Protein AF-A0A7R8ZER7-F1 (afdb_monomer)

Mean predicted aligned error: 8.48 Å

Nearest PDB structures (foldseek):
  3ks2-assembly1_A  TM=6.750E-01  e=1.339E-02  Shigella flexneri
  3gz2-assembly1_B  TM=6.431E-01  e=1.339E-02  Shigella flexneri
  6gxz-assembly1_A  TM=6.228E-01  e=2.106E-02  Homo sapiens
  4i17-assembly1_A  TM=7.083E-01  e=2.362E-01  Bacteroides fragilis NCTC 9343
  3ieg-assembly2_B  TM=5.621E-01  e=2.136E-01  Mus musculus

Sequence (143 aa):
FVHYLESKTEMDDKIRDVYERACTIHHPKKPSLHLHWAVYEESHKNYDKASDILTNLEKVVPNMLQVAYRLINLERRRGNFERVCELYEHYITNSKNKVIANNLAIKYARFNWKLTCSLQTSFQCPPLSLSRLHSLSMFLLHV

Solvent-accessible surface area (backbone atoms only — not comparable to full-atom values): 8109 Å² total; per-residue (Å²): 110,68,76,66,48,73,76,42,87,88,42,59,72,60,52,50,51,51,45,49,47,43,36,71,70,75,34,62,81,45,62,71,59,49,53,51,47,27,51,52,32,41,75,73,69,36,54,67,62,22,48,52,51,50,55,53,43,37,75,69,50,66,92,44,66,70,58,57,54,49,53,40,52,49,32,54,72,73,63,41,57,67,61,30,51,54,50,50,52,52,51,39,74,69,41,88,47,64,72,60,18,51,55,47,48,55,51,46,53,53,48,53,49,53,52,48,53,65,25,52,79,62,82,56,64,61,71,70,58,58,55,49,52,55,50,47,57,55,51,66,75,74,112

Structure (mmCIF, N/CA/C/O backbone):
data_AF-A0A7R8ZER7-F1
#
_entry.id   AF-A0A7R8ZER7-F1
#
loop_
_atom_site.group_PDB
_atom_site.id
_atom_site.type_symbol
_atom_site.label_atom_id
_atom_site.label_alt_id
_atom_site.label_comp_id
_atom_site.label_asym_id
_atom_site.label_entity_id
_atom_site.label_seq_id
_atom_site.pdbx_PDB_ins_code
_atom_site.Cartn_x
_atom_site.Cartn_y
_atom_site.Cartn_z
_atom_site.occupancy
_atom_site.B_iso_or_equiv
_atom_site.auth_seq_id
_atom_site.auth_comp_id
_atom_site.auth_asym_id
_atom_site.auth_atom_id
_atom_site.pdbx_PDB_model_num
ATOM 1 N N . PHE A 1 1 ? 21.062 -7.382 -10.843 1.00 59.19 1 PHE A N 1
ATOM 2 C CA . PHE A 1 1 ? 20.644 -7.461 -12.257 1.00 59.19 1 PHE A CA 1
ATOM 3 C C . PHE A 1 1 ? 19.553 -6.443 -12.567 1.00 59.19 1 PHE A C 1
ATOM 5 O O . P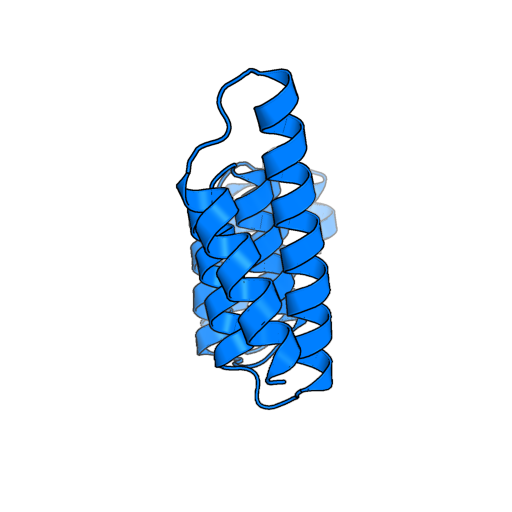HE A 1 1 ? 19.801 -5.577 -13.385 1.00 59.19 1 PHE A O 1
ATOM 12 N N . VAL A 1 2 ? 18.414 -6.450 -11.866 1.00 59.75 2 VAL A N 1
ATOM 13 C CA . VAL A 1 2 ? 17.327 -5.483 -12.120 1.00 59.75 2 VAL A CA 1
ATOM 14 C C . VAL A 1 2 ? 17.752 -4.020 -11.908 1.00 59.75 2 VAL A C 1
ATOM 16 O O . VAL A 1 2 ? 17.615 -3.230 -12.829 1.00 59.75 2 VAL A O 1
ATOM 19 N N . HIS A 1 3 ? 18.443 -3.694 -10.809 1.00 63.78 3 HIS A N 1
ATOM 20 C CA . HIS A 1 3 ? 19.015 -2.348 -10.598 1.00 63.78 3 HIS A CA 1
ATOM 21 C C . HIS A 1 3 ? 20.033 -1.891 -11.660 1.00 63.78 3 HIS A C 1
ATOM 23 O O . HIS A 1 3 ? 20.270 -0.701 -11.816 1.00 63.78 3 HIS A O 1
ATOM 29 N N . TYR A 1 4 ? 20.656 -2.825 -12.387 1.00 61.16 4 TYR A N 1
ATOM 30 C CA . TYR A 1 4 ? 21.560 -2.501 -13.498 1.00 61.16 4 TYR A CA 1
ATOM 31 C C . TYR A 1 4 ? 20.791 -2.212 -14.795 1.00 61.16 4 TYR A C 1
ATOM 33 O O . TYR A 1 4 ? 21.292 -1.511 -15.665 1.00 61.16 4 TYR A O 1
ATOM 41 N N . LEU A 1 5 ? 19.584 -2.759 -14.942 1.00 58.75 5 LEU A N 1
ATOM 42 C CA . LEU A 1 5 ? 18.712 -2.453 -16.071 1.00 58.75 5 LEU A CA 1
ATOM 43 C C . LEU A 1 5 ? 17.958 -1.141 -15.840 1.00 58.75 5 LEU A C 1
ATOM 45 O O . LEU A 1 5 ? 17.827 -0.365 -16.773 1.00 58.75 5 LEU A O 1
ATOM 49 N N . GLU A 1 6 ? 17.564 -0.845 -14.598 1.00 60.78 6 GLU A N 1
ATOM 50 C CA . GLU A 1 6 ? 16.933 0.432 -14.220 1.00 60.78 6 GLU A CA 1
ATOM 51 C C . GLU A 1 6 ? 17.815 1.662 -14.510 1.00 60.78 6 GLU A C 1
ATOM 53 O O . GLU A 1 6 ? 17.298 2.769 -14.622 1.00 60.78 6 GLU A O 1
ATOM 58 N N . SER A 1 7 ? 19.136 1.496 -14.661 1.00 61.62 7 SER A N 1
ATOM 59 C CA . SER A 1 7 ? 20.044 2.580 -15.065 1.00 61.62 7 SER A CA 1
ATOM 60 C C . SER A 1 7 ? 20.118 2.803 -16.582 1.00 61.62 7 SER A C 1
ATOM 62 O O . SER A 1 7 ? 20.759 3.757 -17.023 1.00 61.62 7 SER A O 1
ATOM 64 N N . LYS A 1 8 ? 19.471 1.948 -17.386 1.00 63.41 8 LYS A N 1
ATOM 65 C CA . LYS A 1 8 ? 19.368 2.067 -18.844 1.00 63.41 8 LYS A CA 1
ATOM 66 C C . LYS A 1 8 ? 17.911 2.317 -19.229 1.00 63.41 8 LYS A C 1
ATOM 68 O O . LYS A 1 8 ? 17.138 1.382 -19.411 1.00 63.41 8 LYS A O 1
ATOM 73 N N . THR A 1 9 ? 17.567 3.588 -19.408 1.00 61.09 9 THR A N 1
ATOM 74 C CA . THR A 1 9 ? 16.219 4.098 -19.726 1.00 61.09 9 THR A CA 1
ATOM 75 C C . THR A 1 9 ? 15.621 3.587 -21.046 1.00 61.09 9 THR A C 1
ATOM 77 O O . THR A 1 9 ? 14.450 3.812 -21.314 1.00 61.09 9 THR A O 1
ATOM 80 N N . GLU A 1 10 ? 16.395 2.898 -21.888 1.00 66.25 10 GLU A N 1
ATOM 81 C CA . GLU A 1 10 ? 15.953 2.400 -23.202 1.00 66.25 10 GLU A CA 1
ATOM 82 C C . GLU A 1 10 ? 15.429 0.947 -23.171 1.00 66.25 10 GLU A C 1
ATOM 84 O O . GLU A 1 10 ? 15.216 0.340 -24.221 1.00 66.25 10 GLU A O 1
ATOM 89 N N . MET A 1 11 ? 15.259 0.336 -21.989 1.00 79.81 11 MET A N 1
ATOM 90 C CA . MET A 1 11 ? 14.921 -1.094 -21.858 1.00 79.81 11 MET A CA 1
ATOM 91 C C . MET A 1 11 ? 13.662 -1.388 -21.030 1.00 79.81 11 MET A C 1
ATOM 93 O O . MET A 1 11 ? 13.492 -2.525 -20.581 1.00 79.81 11 MET A O 1
ATOM 97 N N . ASP A 1 12 ? 12.770 -0.415 -20.854 1.00 84.81 12 ASP A N 1
ATOM 98 C CA . ASP A 1 12 ? 11.616 -0.530 -19.952 1.00 84.81 12 ASP A CA 1
ATOM 99 C C . ASP A 1 12 ? 10.754 -1.773 -20.202 1.00 84.81 12 ASP A C 1
ATOM 101 O O . ASP A 1 12 ? 10.418 -2.496 -19.265 1.00 84.81 12 ASP A O 1
ATOM 105 N N . ASP A 1 13 ? 10.460 -2.097 -21.461 1.00 86.62 13 ASP A N 1
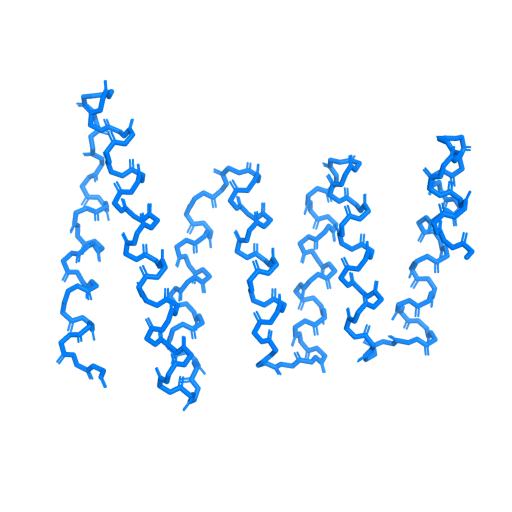ATOM 106 C CA . ASP A 1 13 ? 9.617 -3.252 -21.795 1.00 86.62 13 ASP A CA 1
ATOM 107 C C . ASP A 1 13 ? 10.250 -4.583 -21.373 1.00 86.62 13 ASP A C 1
ATOM 109 O O . ASP A 1 13 ? 9.568 -5.483 -20.884 1.00 86.62 13 ASP A O 1
ATOM 113 N N . LYS A 1 14 ? 11.579 -4.693 -21.476 1.00 88.00 14 LYS A N 1
ATOM 114 C CA . LYS A 1 14 ? 12.314 -5.879 -21.013 1.00 88.00 14 LYS A CA 1
ATOM 115 C C . LYS A 1 14 ? 12.339 -5.957 -19.490 1.00 88.00 14 LYS A C 1
ATOM 117 O O . LYS A 1 14 ? 12.303 -7.053 -18.937 1.00 88.00 14 LYS A O 1
ATOM 122 N N . ILE A 1 15 ? 12.413 -4.817 -18.803 1.00 89.31 15 ILE A N 1
ATOM 123 C CA . ILE A 1 15 ? 12.375 -4.773 -17.337 1.00 89.31 15 ILE A CA 1
ATOM 124 C C . ILE A 1 15 ? 10.993 -5.207 -16.839 1.00 89.31 15 ILE A C 1
ATOM 126 O O . ILE A 1 15 ? 10.917 -6.042 -15.933 1.00 89.31 15 ILE A O 1
ATOM 130 N N . ARG A 1 16 ? 9.916 -4.716 -17.468 1.00 92.75 16 ARG A N 1
ATOM 131 C CA . ARG A 1 16 ? 8.536 -5.127 -17.163 1.00 92.75 16 ARG A CA 1
ATOM 132 C C . ARG A 1 16 ? 8.331 -6.625 -17.370 1.00 92.75 16 ARG A C 1
ATOM 134 O O . ARG A 1 16 ? 7.850 -7.278 -16.449 1.00 92.75 16 ARG A O 1
ATOM 141 N N . ASP A 1 17 ? 8.778 -7.183 -18.498 1.00 92.69 17 ASP A N 1
ATOM 142 C CA . ASP A 1 17 ? 8.691 -8.630 -18.765 1.00 92.69 17 ASP A CA 1
ATOM 143 C C . ASP A 1 17 ? 9.444 -9.463 -17.710 1.00 92.69 17 ASP A C 1
ATOM 145 O O . ASP A 1 17 ? 8.926 -10.444 -17.168 1.00 92.69 17 ASP A O 1
ATOM 149 N N . VAL A 1 18 ? 10.657 -9.039 -17.334 1.00 93.38 18 VAL A N 1
ATOM 150 C CA . VAL A 1 18 ? 11.436 -9.715 -16.287 1.00 93.38 18 VAL A CA 1
ATOM 151 C C . VAL A 1 18 ? 10.704 -9.682 -14.948 1.00 93.38 18 VAL A C 1
ATOM 153 O O . VAL A 1 18 ? 10.625 -10.718 -14.283 1.00 93.38 18 VAL A O 1
ATOM 156 N N . TYR A 1 19 ? 10.170 -8.528 -14.543 1.00 94.75 19 TYR A N 1
ATOM 157 C CA . TYR A 1 19 ? 9.402 -8.416 -13.306 1.00 94.75 19 TYR A CA 1
ATOM 158 C C . TYR A 1 19 ? 8.137 -9.266 -13.335 1.00 94.75 19 TYR A C 1
ATOM 160 O O . TYR A 1 19 ? 7.877 -9.984 -12.367 1.00 94.75 19 TYR A O 1
ATOM 168 N N . GLU A 1 20 ? 7.387 -9.220 -14.433 1.00 94.50 20 GLU A N 1
ATOM 169 C CA . GLU A 1 20 ? 6.149 -9.965 -14.600 1.00 94.50 20 GLU A CA 1
ATOM 170 C C . GLU A 1 20 ? 6.403 -11.463 -14.470 1.00 94.50 20 GLU A C 1
ATOM 172 O O . GLU A 1 20 ? 5.808 -12.103 -13.606 1.00 94.50 20 GLU A O 1
ATOM 177 N N . ARG A 1 21 ? 7.356 -12.027 -15.217 1.00 94.50 21 ARG A N 1
ATOM 178 C CA . ARG A 1 21 ? 7.695 -13.457 -15.119 1.00 94.50 21 ARG A CA 1
ATOM 179 C C . ARG A 1 21 ? 8.246 -13.824 -13.743 1.00 94.50 21 ARG A C 1
ATOM 181 O O . ARG A 1 21 ? 7.899 -14.866 -13.181 1.00 94.50 21 ARG A O 1
ATOM 188 N N . ALA A 1 22 ? 9.104 -12.981 -13.168 1.00 93.62 22 ALA A N 1
ATOM 189 C CA . ALA A 1 22 ? 9.694 -13.256 -11.864 1.00 93.62 22 ALA A CA 1
ATOM 190 C C . ALA A 1 22 ? 8.639 -13.257 -10.746 1.00 93.62 22 ALA A C 1
ATOM 192 O O . ALA A 1 22 ? 8.700 -14.109 -9.861 1.00 93.62 22 ALA A O 1
ATOM 193 N N . CYS A 1 23 ? 7.658 -12.355 -10.804 1.00 94.00 23 CYS A N 1
ATOM 194 C CA . CYS A 1 23 ? 6.590 -12.256 -9.814 1.00 94.00 23 CYS A CA 1
ATOM 195 C C . CYS A 1 23 ? 5.464 -13.263 -10.064 1.00 94.00 23 CYS A C 1
ATOM 197 O O . CYS A 1 23 ? 4.992 -13.863 -9.114 1.00 94.00 23 CYS A O 1
ATOM 199 N N . THR A 1 24 ? 5.053 -13.511 -11.305 1.00 92.62 24 THR A N 1
ATOM 200 C CA . THR A 1 24 ? 3.872 -14.346 -11.597 1.00 92.62 24 THR A CA 1
ATOM 201 C C . THR A 1 24 ? 4.187 -15.834 -11.745 1.00 92.62 24 THR A C 1
ATOM 203 O O . THR A 1 24 ? 3.352 -16.663 -11.393 1.00 92.62 24 THR A O 1
ATOM 206 N N . ILE A 1 25 ? 5.391 -16.192 -12.209 1.00 92.94 25 ILE A N 1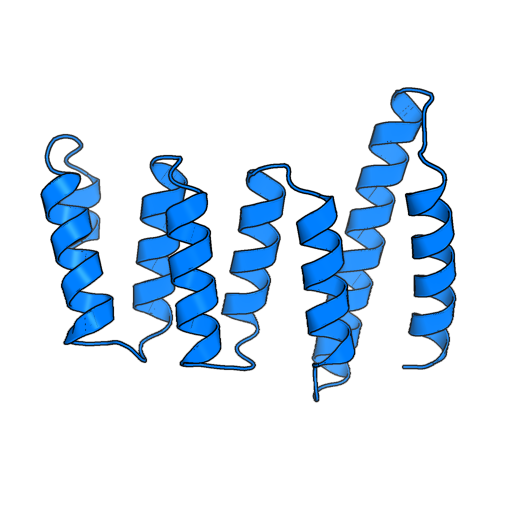
ATOM 207 C CA . ILE A 1 25 ? 5.771 -17.586 -12.489 1.00 92.94 25 ILE A CA 1
ATOM 208 C C . ILE A 1 25 ? 6.726 -18.109 -11.416 1.00 92.94 25 ILE A C 1
ATOM 210 O O . ILE A 1 25 ? 6.468 -19.130 -10.782 1.00 92.94 25 ILE A O 1
ATOM 214 N N . HIS A 1 26 ? 7.847 -17.419 -11.198 1.00 93.44 26 HIS A N 1
ATOM 215 C CA . HIS A 1 26 ? 8.944 -17.973 -10.397 1.00 93.44 26 HIS A CA 1
ATOM 216 C C . HIS A 1 26 ? 8.788 -17.733 -8.891 1.00 93.44 26 HIS A C 1
ATOM 218 O O . HIS A 1 26 ? 9.115 -18.605 -8.081 1.00 93.44 26 HIS A O 1
ATOM 224 N N . HIS A 1 27 ? 8.318 -16.549 -8.491 1.00 93.44 27 HIS A N 1
ATOM 225 C CA . HIS A 1 27 ? 8.302 -16.119 -7.092 1.00 93.44 27 HIS A CA 1
ATOM 226 C C . HIS A 1 27 ? 6.996 -15.419 -6.655 1.00 93.44 27 HIS A C 1
ATOM 228 O O . HIS A 1 27 ? 7.073 -14.364 -6.018 1.00 93.44 27 HIS A O 1
ATOM 234 N N . PRO A 1 28 ? 5.808 -16.027 -6.861 1.00 91.88 28 PRO A N 1
ATOM 235 C CA . PRO A 1 28 ? 4.501 -15.417 -6.556 1.00 91.88 28 PRO A CA 1
ATOM 236 C C . PRO A 1 28 ? 4.294 -15.037 -5.094 1.00 91.88 28 PRO A C 1
ATOM 238 O O . PRO A 1 28 ? 3.549 -14.118 -4.783 1.00 91.88 28 PRO A O 1
ATOM 241 N N . LYS A 1 29 ? 4.991 -15.705 -4.174 1.00 91.62 29 LYS A N 1
ATOM 242 C CA . LYS A 1 29 ? 4.861 -15.459 -2.733 1.00 91.62 29 LYS A CA 1
ATOM 243 C C . LYS A 1 29 ? 5.967 -14.582 -2.156 1.00 91.62 29 LYS A C 1
ATOM 245 O O . LYS A 1 29 ? 5.998 -14.407 -0.945 1.00 91.62 29 LYS A O 1
ATOM 250 N N . LYS A 1 30 ? 6.907 -14.076 -2.969 1.00 92.88 30 LYS A N 1
ATOM 251 C CA . LYS A 1 30 ? 8.058 -13.292 -2.490 1.00 92.88 30 LYS A CA 1
ATOM 252 C C . LYS A 1 30 ? 7.692 -11.803 -2.438 1.00 92.88 30 LYS A C 1
ATOM 254 O O . LYS A 1 30 ? 7.751 -11.141 -3.479 1.00 92.88 30 LYS A O 1
ATOM 259 N N . PRO A 1 31 ? 7.367 -11.233 -1.258 1.00 92.81 31 PRO A N 1
ATOM 260 C CA . PRO A 1 31 ? 6.794 -9.892 -1.190 1.00 92.81 31 PRO A CA 1
ATOM 261 C C . PRO A 1 31 ? 7.804 -8.821 -1.571 1.00 92.81 31 PRO A C 1
ATOM 263 O O . PRO A 1 31 ? 7.467 -7.882 -2.279 1.00 92.81 31 PRO A O 1
ATOM 266 N N . SER A 1 32 ? 9.069 -8.989 -1.172 1.00 92.69 32 SER A N 1
ATOM 267 C CA . SER A 1 32 ? 10.125 -8.031 -1.498 1.00 92.69 32 SER A CA 1
ATOM 268 C C . SER A 1 32 ? 10.240 -7.791 -3.001 1.00 92.69 32 SER A C 1
ATOM 270 O O . SER A 1 32 ? 10.385 -6.647 -3.410 1.00 92.69 32 SER A O 1
ATOM 272 N N . LEU A 1 33 ? 10.117 -8.829 -3.830 1.00 93.94 33 LEU A N 1
ATOM 273 C CA . LEU A 1 33 ? 10.215 -8.695 -5.282 1.00 93.94 33 LEU A CA 1
ATOM 274 C C . LEU A 1 33 ? 9.030 -7.915 -5.871 1.00 93.94 33 LEU A C 1
ATOM 276 O O . LEU A 1 33 ? 9.236 -6.986 -6.646 1.00 93.94 33 LEU A O 1
ATOM 280 N N . HIS A 1 34 ? 7.812 -8.235 -5.436 1.00 95.81 34 HIS A N 1
ATOM 281 C CA . HIS A 1 34 ? 6.595 -7.538 -5.855 1.00 95.81 34 HIS A CA 1
ATOM 282 C C . HIS A 1 34 ? 6.595 -6.069 -5.419 1.00 95.81 34 HIS A C 1
ATOM 284 O O . HIS A 1 34 ? 6.169 -5.198 -6.171 1.00 95.81 34 HIS A O 1
ATOM 290 N N . LEU A 1 35 ? 7.117 -5.775 -4.224 1.00 94.62 35 LEU A N 1
ATOM 291 C CA . LEU A 1 35 ? 7.272 -4.401 -3.750 1.00 94.62 35 LEU A CA 1
ATOM 292 C C . LEU A 1 35 ? 8.234 -3.606 -4.642 1.00 94.62 35 LEU A C 1
ATOM 294 O O . LEU A 1 35 ? 7.935 -2.457 -4.947 1.00 94.62 35 LEU A O 1
ATOM 298 N N . HIS A 1 36 ? 9.346 -4.203 -5.092 1.00 94.19 36 HIS A N 1
ATOM 299 C CA . HIS A 1 36 ? 10.248 -3.550 -6.052 1.00 94.19 36 HIS A CA 1
ATOM 300 C C . HIS A 1 36 ? 9.558 -3.310 -7.396 1.00 94.19 36 HIS A C 1
ATOM 302 O O . HIS A 1 36 ? 9.670 -2.217 -7.937 1.00 94.19 36 HIS A O 1
ATOM 308 N N . TRP A 1 37 ? 8.796 -4.284 -7.900 1.00 95.31 37 TRP A N 1
ATOM 309 C CA . TRP A 1 37 ? 8.047 -4.112 -9.145 1.00 95.31 37 TRP A CA 1
ATOM 310 C C . TRP A 1 37 ? 7.019 -2.976 -9.049 1.00 95.31 37 TRP A C 1
ATOM 312 O O . TRP A 1 37 ? 6.964 -2.114 -9.920 1.00 95.31 37 TRP A O 1
ATOM 322 N N . ALA A 1 38 ? 6.266 -2.901 -7.949 1.00 95.62 38 ALA A N 1
ATOM 323 C CA . ALA A 1 38 ? 5.319 -1.813 -7.725 1.00 95.62 38 ALA A CA 1
ATOM 324 C C . ALA A 1 38 ? 6.009 -0.437 -7.636 1.00 95.62 38 ALA A C 1
ATOM 326 O O . ALA A 1 38 ? 5.459 0.550 -8.114 1.00 95.62 38 ALA A O 1
ATOM 327 N N . VAL A 1 39 ? 7.213 -0.356 -7.046 1.00 92.62 39 VAL A N 1
ATOM 328 C CA . VAL A 1 39 ? 8.025 0.879 -7.037 1.00 92.62 39 VAL A CA 1
ATOM 329 C C . VAL A 1 39 ? 8.431 1.274 -8.455 1.00 92.62 39 VAL A C 1
ATOM 331 O O . VAL A 1 39 ? 8.369 2.454 -8.790 1.00 92.62 39 VAL A O 1
ATOM 334 N N . TYR A 1 40 ? 8.843 0.296 -9.261 1.00 92.88 40 TYR A N 1
ATOM 335 C CA . TYR A 1 40 ? 9.250 0.510 -10.643 1.00 92.88 40 TYR A CA 1
ATOM 336 C C . TYR A 1 40 ? 8.081 1.018 -11.499 1.00 92.88 40 TYR A C 1
ATOM 338 O O . TYR A 1 40 ? 8.210 2.038 -12.165 1.00 92.88 40 TYR A O 1
ATOM 346 N N . GLU A 1 41 ? 6.902 0.394 -11.437 1.00 94.38 41 GLU A N 1
ATOM 347 C CA . GLU A 1 41 ? 5.734 0.887 -12.189 1.00 94.38 41 GLU A CA 1
ATOM 348 C C . GLU A 1 41 ? 5.315 2.290 -11.738 1.00 94.38 41 GLU A C 1
ATOM 350 O O . GLU A 1 41 ? 5.023 3.166 -12.552 1.00 94.38 41 GLU A O 1
ATOM 355 N N . GLU A 1 42 ? 5.356 2.545 -10.432 1.00 92.06 42 GLU A N 1
ATOM 356 C CA . GLU A 1 42 ? 5.062 3.860 -9.879 1.00 92.06 42 GLU A CA 1
ATOM 357 C C . GLU A 1 42 ? 6.048 4.944 -10.347 1.00 92.06 42 GLU A C 1
ATOM 359 O O . GLU A 1 42 ? 5.619 6.063 -10.639 1.00 92.06 42 GLU A O 1
ATOM 364 N N . SER A 1 43 ? 7.348 4.644 -10.455 1.00 90.94 43 SER A N 1
ATOM 365 C CA . SER A 1 43 ? 8.337 5.609 -10.961 1.00 90.94 43 SER A CA 1
ATOM 366 C C . SER A 1 43 ? 8.123 5.944 -12.440 1.00 90.94 43 SER A C 1
ATOM 368 O O . SER A 1 43 ? 8.416 7.063 -12.859 1.00 90.94 43 SER A O 1
ATOM 370 N N . HIS A 1 44 ? 7.512 5.027 -13.196 1.00 90.69 44 HIS A N 1
ATOM 371 C CA . HIS A 1 44 ? 7.092 5.225 -14.586 1.00 90.69 44 HIS A CA 1
ATOM 372 C C . HIS A 1 44 ? 5.672 5.805 -14.703 1.00 90.69 44 HIS A C 1
ATOM 374 O O . HIS A 1 44 ? 5.118 5.855 -15.797 1.00 90.69 44 HIS A O 1
ATOM 380 N N . LYS A 1 45 ? 5.089 6.283 -13.591 1.00 91.19 45 LYS A N 1
ATOM 381 C CA . LYS A 1 45 ? 3.734 6.863 -13.502 1.00 91.19 45 LYS A CA 1
ATOM 382 C C . LYS A 1 45 ? 2.597 5.882 -13.830 1.00 91.19 45 LYS A C 1
ATOM 384 O O . LYS A 1 45 ? 1.455 6.307 -14.000 1.00 91.19 45 LYS A O 1
ATOM 389 N N . ASN A 1 46 ? 2.866 4.577 -13.825 1.00 93.81 46 ASN A N 1
ATOM 390 C CA . ASN A 1 46 ? 1.866 3.523 -13.999 1.00 93.81 46 ASN A CA 1
ATOM 391 C C . ASN A 1 46 ? 1.221 3.160 -12.651 1.00 93.81 46 ASN A C 1
ATOM 393 O O . ASN A 1 46 ? 1.398 2.063 -12.116 1.00 93.81 46 ASN A O 1
ATOM 397 N N . TYR A 1 47 ? 0.465 4.101 -12.079 1.00 94.00 47 TYR A N 1
ATOM 398 C CA . TYR A 1 47 ? -0.156 3.929 -10.760 1.00 94.00 47 TYR A CA 1
ATOM 399 C C . TYR A 1 47 ? -1.165 2.775 -10.711 1.00 94.00 47 TYR A C 1
ATOM 401 O O . TYR A 1 47 ? -1.224 2.075 -9.703 1.00 94.00 47 TYR A O 1
ATOM 409 N N . ASP A 1 48 ? -1.924 2.551 -11.788 1.00 94.88 48 ASP A N 1
ATOM 410 C CA . ASP A 1 4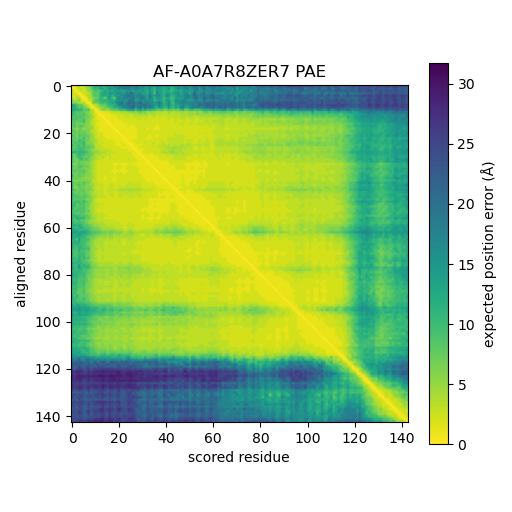8 ? -2.905 1.461 -11.867 1.00 94.88 48 ASP A CA 1
ATOM 411 C C . ASP A 1 48 ? -2.231 0.095 -11.757 1.00 94.88 48 ASP A C 1
ATOM 413 O O . ASP A 1 48 ? -2.562 -0.697 -10.877 1.00 94.88 48 ASP A O 1
ATOM 417 N N . LYS A 1 49 ? -1.187 -0.131 -12.564 1.00 95.19 49 LYS A N 1
ATOM 418 C CA . LYS A 1 49 ? -0.420 -1.379 -12.530 1.00 95.19 49 LYS A CA 1
ATOM 419 C C . LYS A 1 49 ? 0.238 -1.593 -11.166 1.00 95.19 49 LYS A C 1
ATOM 421 O O . LYS A 1 49 ? 0.203 -2.703 -10.639 1.00 95.19 49 LYS A O 1
ATOM 426 N N . ALA A 1 50 ? 0.803 -0.542 -10.567 1.00 96.06 50 ALA A N 1
ATOM 427 C CA . ALA A 1 50 ? 1.366 -0.617 -9.220 1.00 96.06 50 ALA A CA 1
ATOM 428 C C . ALA A 1 50 ? 0.308 -1.014 -8.171 1.00 96.06 50 ALA A C 1
ATOM 430 O O . ALA A 1 50 ? 0.606 -1.814 -7.282 1.00 96.06 50 ALA A O 1
ATOM 431 N N . SER A 1 51 ? -0.919 -0.495 -8.289 1.00 95.69 51 SER A N 1
ATOM 432 C CA . SER A 1 51 ? -2.034 -0.831 -7.395 1.00 95.69 51 SER A CA 1
ATOM 433 C C . SER A 1 51 ? -2.435 -2.300 -7.561 1.00 95.69 51 SER A C 1
ATOM 435 O O . SER A 1 51 ? -2.457 -3.040 -6.576 1.00 95.69 51 SER A O 1
ATOM 437 N N . ASP A 1 52 ? -2.586 -2.769 -8.804 1.00 96.12 52 ASP A N 1
ATOM 438 C CA . ASP A 1 52 ? -2.905 -4.167 -9.121 1.00 96.12 52 ASP A CA 1
ATOM 439 C C . ASP A 1 52 ? -1.867 -5.148 -8.564 1.00 96.12 52 ASP A C 1
ATOM 441 O O . ASP A 1 52 ? -2.222 -6.164 -7.960 1.00 96.12 52 ASP A O 1
ATOM 445 N N . ILE A 1 53 ? -0.573 -4.849 -8.733 1.00 96.25 53 ILE A N 1
ATOM 446 C CA . ILE A 1 53 ? 0.524 -5.682 -8.217 1.00 96.25 53 ILE A CA 1
ATOM 447 C C . ILE A 1 53 ? 0.414 -5.821 -6.699 1.00 96.25 53 ILE A C 1
ATOM 449 O O . ILE A 1 53 ? 0.532 -6.926 -6.164 1.00 96.25 53 ILE A O 1
ATOM 453 N N . LEU A 1 54 ? 0.180 -4.713 -5.994 1.00 95.88 54 LEU A N 1
ATOM 454 C CA . LEU A 1 54 ? 0.101 -4.710 -4.538 1.00 95.88 54 LEU A CA 1
ATOM 455 C C . LEU A 1 54 ? -1.172 -5.385 -4.019 1.00 95.88 54 LEU A C 1
ATOM 457 O O . LEU A 1 54 ? -1.092 -6.152 -3.061 1.00 95.88 54 LEU A O 1
ATOM 461 N N . THR A 1 55 ? -2.323 -5.161 -4.656 1.00 94.81 55 THR A N 1
ATOM 462 C CA . THR A 1 55 ? -3.580 -5.847 -4.317 1.00 94.81 55 THR A CA 1
ATOM 463 C C . THR A 1 55 ? -3.483 -7.353 -4.573 1.00 94.81 55 THR A C 1
ATOM 465 O O . THR A 1 55 ? -3.959 -8.156 -3.770 1.00 94.81 55 THR A O 1
ATOM 468 N N . ASN A 1 56 ? -2.834 -7.779 -5.658 1.00 94.94 56 ASN A N 1
ATOM 469 C CA . ASN A 1 56 ? -2.604 -9.201 -5.916 1.00 94.94 56 ASN A CA 1
ATOM 470 C C . ASN A 1 56 ? -1.628 -9.810 -4.907 1.00 94.94 56 ASN A C 1
ATOM 472 O O . ASN A 1 56 ? -1.882 -10.900 -4.395 1.00 94.94 56 ASN A O 1
ATOM 476 N N . LEU A 1 57 ? -0.556 -9.093 -4.561 1.00 94.94 57 LEU A N 1
ATOM 477 C CA . LEU A 1 57 ? 0.373 -9.530 -3.523 1.00 94.94 57 LEU A CA 1
ATOM 478 C C . LEU A 1 57 ? -0.332 -9.699 -2.173 1.00 94.94 57 LEU A C 1
ATOM 480 O O . LEU A 1 57 ? -0.085 -10.683 -1.482 1.00 94.94 57 LEU A O 1
ATOM 484 N N . GLU A 1 58 ? -1.213 -8.773 -1.803 1.00 93.94 58 GLU A N 1
ATOM 485 C CA . GLU A 1 58 ? -1.987 -8.846 -0.564 1.00 93.94 58 GLU A CA 1
ATOM 486 C C . GLU A 1 58 ? -2.878 -10.093 -0.501 1.00 93.94 58 GLU A C 1
ATOM 488 O O . GLU A 1 58 ? -2.929 -10.755 0.536 1.00 93.94 58 GLU A O 1
ATOM 493 N N . LYS A 1 59 ? -3.528 -10.467 -1.612 1.00 92.81 59 LYS A N 1
ATOM 494 C CA . LYS A 1 59 ? -4.328 -11.704 -1.690 1.00 92.81 59 LYS A CA 1
ATOM 495 C C . LYS A 1 59 ? -3.476 -12.953 -1.453 1.00 92.81 59 LYS A C 1
ATOM 497 O O . LYS A 1 59 ? -3.938 -13.908 -0.833 1.00 92.81 59 LYS A O 1
ATOM 502 N N . VAL A 1 60 ? -2.242 -12.955 -1.956 1.00 93.00 60 VAL A N 1
ATOM 503 C CA . VAL A 1 60 ? -1.315 -14.091 -1.843 1.00 93.00 60 VAL A CA 1
ATOM 504 C C . VAL A 1 60 ? -0.637 -14.140 -0.469 1.00 93.00 60 VAL A C 1
ATOM 506 O O . VAL A 1 60 ? -0.399 -15.227 0.063 1.00 93.00 60 VAL A O 1
ATOM 509 N N . VAL A 1 61 ? -0.321 -12.979 0.107 1.00 90.81 61 VAL A N 1
ATOM 510 C CA . VAL A 1 61 ? 0.386 -12.821 1.386 1.00 90.81 61 VAL A CA 1
ATOM 511 C C . VAL A 1 61 ? -0.393 -11.848 2.288 1.00 90.81 61 VAL A C 1
ATOM 513 O O . VAL A 1 61 ? -0.003 -10.685 2.441 1.00 90.81 61 VAL A O 1
ATOM 516 N N . PRO A 1 62 ? -1.503 -12.306 2.899 1.00 88.06 62 PRO A N 1
ATOM 517 C CA . PRO A 1 62 ? -2.376 -11.444 3.688 1.00 88.06 62 PRO A CA 1
ATOM 518 C C . PRO A 1 62 ? -1.723 -11.008 5.005 1.00 88.06 62 PRO A C 1
ATOM 520 O O . PRO A 1 62 ? -0.820 -11.661 5.529 1.00 88.06 62 PRO A O 1
ATOM 523 N N . ASN A 1 63 ? -2.236 -9.921 5.588 1.00 83.88 63 ASN A N 1
ATOM 524 C CA . ASN A 1 63 ? -1.812 -9.365 6.884 1.00 83.88 63 ASN A CA 1
ATOM 525 C C . ASN A 1 63 ? -0.355 -8.868 6.943 1.00 83.88 63 ASN A C 1
ATOM 527 O O . ASN A 1 63 ? 0.188 -8.646 8.029 1.00 83.88 63 ASN A O 1
ATOM 531 N N . MET A 1 64 ? 0.293 -8.655 5.796 1.00 89.31 64 MET A N 1
ATOM 532 C CA . MET A 1 64 ? 1.634 -8.082 5.758 1.00 89.31 64 MET A CA 1
ATOM 533 C C . MET A 1 64 ? 1.568 -6.552 5.816 1.00 89.31 64 MET A C 1
ATOM 535 O O . MET A 1 64 ? 1.296 -5.879 4.824 1.00 89.31 64 MET A O 1
ATOM 539 N N . LEU A 1 65 ? 1.898 -5.988 6.980 1.00 88.31 65 LEU A N 1
ATOM 540 C CA . LEU A 1 65 ? 1.816 -4.545 7.238 1.00 88.31 65 LEU A CA 1
ATOM 541 C C . LEU A 1 65 ? 2.611 -3.688 6.232 1.00 88.31 65 LEU A C 1
ATOM 543 O O . LEU A 1 65 ? 2.208 -2.573 5.908 1.00 88.31 65 LEU A O 1
ATOM 547 N N . GLN A 1 66 ? 3.729 -4.201 5.710 1.00 91.19 66 GLN A N 1
ATOM 548 C CA . GLN A 1 66 ? 4.497 -3.493 4.681 1.00 91.19 66 GLN A CA 1
ATOM 549 C C . GLN A 1 66 ? 3.708 -3.296 3.378 1.00 91.19 66 GLN A C 1
ATOM 551 O O . GLN A 1 66 ? 3.818 -2.234 2.766 1.00 91.19 66 GLN A O 1
ATOM 556 N N . VAL A 1 67 ? 2.895 -4.279 2.976 1.00 93.06 67 VAL A N 1
ATOM 557 C CA . VAL A 1 67 ? 2.064 -4.207 1.762 1.00 93.06 67 VAL A CA 1
ATOM 558 C C . VAL A 1 67 ? 0.948 -3.184 1.958 1.00 93.06 67 VAL A C 1
ATOM 560 O O . VAL A 1 67 ? 0.800 -2.285 1.131 1.00 93.06 67 VAL A O 1
ATOM 563 N N . ALA A 1 68 ? 0.274 -3.229 3.112 1.00 92.62 68 ALA A N 1
ATOM 564 C CA . ALA A 1 68 ? -0.746 -2.253 3.495 1.00 92.62 68 ALA A CA 1
ATOM 565 C C . ALA A 1 68 ? -0.214 -0.810 3.443 1.00 92.62 68 ALA A C 1
ATOM 567 O O . ALA A 1 68 ? -0.801 0.069 2.810 1.00 92.62 68 ALA A O 1
ATOM 568 N N . TYR A 1 69 ? 0.960 -0.558 4.037 1.00 93.12 69 TYR A N 1
ATOM 569 C CA . TYR A 1 69 ? 1.585 0.763 3.961 1.00 93.12 69 TYR A CA 1
ATOM 570 C C . TYR A 1 69 ? 1.958 1.168 2.539 1.00 93.12 69 TYR A C 1
ATOM 572 O O . TYR A 1 69 ? 1.908 2.360 2.220 1.00 93.12 69 TYR A O 1
ATOM 580 N N . ARG A 1 70 ? 2.369 0.226 1.686 1.00 94.25 70 ARG A N 1
ATOM 581 C CA . ARG A 1 70 ? 2.715 0.548 0.302 1.00 94.25 70 ARG A CA 1
ATOM 582 C C . ARG A 1 70 ? 1.478 0.975 -0.488 1.00 94.25 70 ARG A C 1
ATOM 584 O O . ARG A 1 70 ? 1.561 2.012 -1.138 1.00 94.25 70 ARG A O 1
ATOM 591 N N . LEU A 1 71 ? 0.357 0.261 -0.353 1.00 94.56 71 LEU A N 1
ATOM 592 C CA . LEU A 1 71 ? -0.931 0.600 -0.981 1.00 94.56 71 LEU A CA 1
ATOM 593 C C . LEU A 1 71 ? -1.424 1.986 -0.564 1.00 94.56 71 LEU A C 1
ATOM 595 O O . LEU A 1 71 ? -1.654 2.847 -1.408 1.00 94.56 71 LEU A O 1
ATOM 599 N N . ILE A 1 72 ? -1.485 2.242 0.744 1.00 94.94 72 ILE A N 1
ATOM 600 C CA . ILE A 1 72 ? -1.901 3.544 1.287 1.00 94.94 72 ILE A CA 1
ATOM 601 C C . ILE A 1 72 ? -1.032 4.677 0.722 1.00 94.94 72 ILE A C 1
ATOM 603 O O . ILE A 1 72 ? -1.531 5.726 0.317 1.00 94.94 72 ILE A O 1
ATOM 607 N N . ASN A 1 73 ? 0.290 4.491 0.701 1.00 94.12 73 ASN A N 1
ATOM 608 C CA . ASN A 1 73 ? 1.199 5.532 0.229 1.00 94.12 73 ASN A CA 1
ATOM 609 C C . ASN A 1 73 ? 1.153 5.729 -1.293 1.00 94.12 73 ASN A C 1
ATOM 611 O O . ASN A 1 73 ? 1.404 6.851 -1.734 1.00 94.12 73 ASN A O 1
ATOM 615 N N . LEU A 1 74 ? 0.858 4.677 -2.062 1.00 94.94 74 LEU A N 1
ATOM 616 C CA . LEU A 1 74 ? 0.645 4.751 -3.507 1.00 94.94 74 LEU A CA 1
ATOM 617 C C . LEU A 1 74 ? -0.565 5.641 -3.811 1.00 94.94 74 LEU A C 1
ATOM 619 O O . LEU A 1 74 ? -0.417 6.653 -4.491 1.00 94.94 74 LEU A O 1
ATOM 623 N N . GLU A 1 75 ? -1.725 5.340 -3.223 1.00 94.19 75 GLU A N 1
ATOM 624 C CA . GLU A 1 75 ? -2.958 6.114 -3.442 1.00 94.19 75 GLU A CA 1
ATOM 625 C C . GLU A 1 75 ? -2.819 7.563 -2.957 1.00 94.19 75 GLU A C 1
ATOM 627 O O . GLU A 1 75 ? -3.275 8.506 -3.606 1.00 94.19 75 GLU A O 1
ATOM 632 N N . ARG A 1 76 ? -2.067 7.776 -1.870 1.00 92.31 76 ARG A N 1
ATOM 633 C CA . ARG A 1 76 ? -1.735 9.123 -1.398 1.00 92.31 76 ARG A CA 1
ATOM 634 C C . ARG A 1 76 ? -0.895 9.914 -2.405 1.00 92.31 76 ARG A C 1
ATOM 636 O O . ARG A 1 76 ? -1.089 11.120 -2.512 1.00 92.31 76 ARG A O 1
ATOM 643 N N . ARG A 1 77 ? 0.050 9.276 -3.109 1.00 91.19 77 ARG A N 1
ATOM 644 C CA . ARG A 1 77 ? 0.862 9.929 -4.158 1.00 91.19 77 ARG A CA 1
ATOM 645 C C . ARG A 1 77 ? 0.090 10.106 -5.461 1.00 91.19 77 ARG A C 1
ATOM 647 O O . ARG A 1 77 ? 0.323 11.090 -6.152 1.00 91.19 77 ARG A O 1
ATOM 654 N N . ARG A 1 78 ? -0.857 9.209 -5.744 1.00 90.62 78 ARG A N 1
ATOM 655 C CA . ARG A 1 78 ? -1.831 9.342 -6.833 1.00 90.62 78 ARG A CA 1
ATOM 656 C C . ARG A 1 78 ? -2.805 10.509 -6.610 1.00 90.62 78 ARG A C 1
ATOM 658 O O . ARG A 1 78 ? -3.348 11.039 -7.570 1.00 90.62 78 ARG A O 1
ATOM 665 N N . GLY A 1 79 ? -3.014 10.914 -5.354 1.00 89.00 79 GLY A N 1
ATOM 666 C CA . GLY A 1 79 ? -3.952 11.974 -4.968 1.00 89.00 79 GLY A CA 1
ATOM 667 C C . GLY A 1 79 ? -5.372 11.471 -4.690 1.00 89.00 79 GLY A C 1
ATOM 668 O O . GLY A 1 79 ? -6.276 12.276 -4.487 1.00 89.00 79 GLY A O 1
ATOM 669 N N . ASN A 1 80 ? -5.580 10.152 -4.644 1.00 90.00 80 ASN A N 1
ATOM 670 C CA . ASN A 1 80 ? -6.880 9.556 -4.358 1.00 90.00 80 ASN A CA 1
ATOM 671 C C . ASN A 1 80 ? -7.099 9.437 -2.841 1.00 90.00 80 ASN A C 1
ATOM 673 O O . ASN A 1 80 ? -6.922 8.380 -2.234 1.00 90.00 80 ASN A O 1
ATOM 677 N N . PHE A 1 81 ? -7.432 10.557 -2.200 1.00 89.25 81 PHE A N 1
ATOM 678 C CA . PHE A 1 81 ? -7.561 10.617 -0.742 1.00 89.25 81 PHE A CA 1
ATOM 679 C C . PHE A 1 81 ? -8.754 9.830 -0.195 1.00 89.25 81 PHE A C 1
ATOM 681 O O . PHE A 1 81 ? -8.676 9.327 0.925 1.00 89.25 81 PHE A O 1
ATOM 688 N N . GLU A 1 82 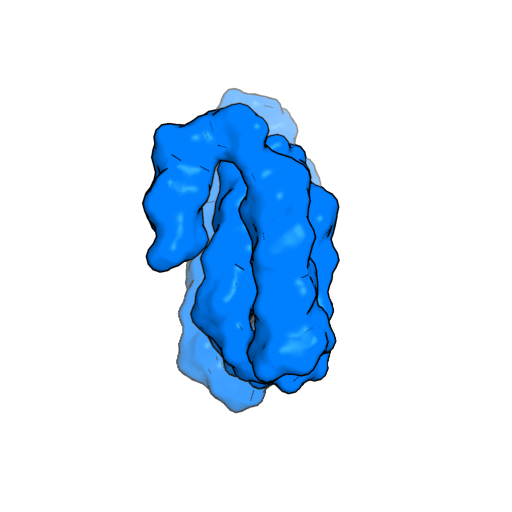? -9.825 9.685 -0.974 1.00 89.31 82 GLU A N 1
ATOM 689 C CA . GLU A 1 82 ? -10.972 8.858 -0.594 1.00 89.31 82 GLU A CA 1
ATOM 690 C C . GLU A 1 82 ? -10.555 7.393 -0.460 1.00 89.31 82 GLU A C 1
ATOM 692 O O . GLU A 1 82 ? -10.750 6.786 0.595 1.00 89.31 82 GLU A O 1
ATOM 697 N N . ARG A 1 83 ? -9.831 6.873 -1.458 1.00 90.69 83 ARG A N 1
ATOM 698 C CA . ARG A 1 83 ? -9.289 5.514 -1.409 1.00 90.69 83 ARG A CA 1
ATOM 699 C C . ARG A 1 83 ? -8.317 5.303 -0.248 1.00 90.69 83 ARG A C 1
ATOM 701 O O . ARG A 1 83 ? -8.291 4.232 0.354 1.00 90.69 83 ARG A O 1
ATOM 708 N N . VAL A 1 84 ? -7.527 6.320 0.103 1.00 93.00 84 VAL A N 1
ATOM 709 C CA . VAL A 1 84 ? -6.643 6.268 1.278 1.00 93.00 84 VAL A CA 1
ATOM 710 C C . VAL A 1 84 ? -7.444 6.079 2.569 1.00 93.00 84 VAL A C 1
ATOM 712 O O . VAL A 1 84 ? -7.050 5.262 3.402 1.00 93.00 84 VAL A O 1
ATOM 715 N N . CYS A 1 85 ? -8.557 6.799 2.738 1.00 91.19 85 CYS A N 1
ATOM 716 C CA . CYS A 1 85 ? -9.443 6.637 3.893 1.00 91.19 85 CYS A CA 1
ATOM 717 C C . CYS A 1 85 ? -10.016 5.219 3.966 1.00 91.19 85 CYS A C 1
ATOM 719 O O . CYS A 1 85 ? -9.890 4.579 5.007 1.00 91.19 85 CYS A O 1
ATOM 721 N N . GLU A 1 86 ? -10.553 4.707 2.857 1.00 92.81 86 GLU A N 1
ATOM 722 C CA . GLU A 1 86 ? -11.088 3.340 2.786 1.00 92.81 86 GLU A CA 1
ATOM 723 C C . GLU A 1 86 ? -10.042 2.288 3.167 1.00 92.81 86 GLU A C 1
ATOM 725 O O . GLU A 1 86 ? -10.333 1.361 3.921 1.00 92.81 86 GLU A O 1
ATOM 730 N N . LEU A 1 87 ? -8.807 2.432 2.674 1.00 93.56 87 LEU A N 1
ATOM 731 C CA . LEU A 1 87 ? -7.715 1.518 3.003 1.00 93.56 87 LEU A CA 1
ATOM 732 C C . LEU A 1 87 ? -7.371 1.578 4.495 1.00 93.56 87 LEU A C 1
ATOM 734 O O . LEU A 1 87 ? -7.218 0.533 5.126 1.00 93.56 87 LEU A O 1
ATOM 738 N N . TYR A 1 88 ? -7.268 2.774 5.084 1.00 93.62 88 TYR A N 1
ATOM 739 C CA . TYR A 1 88 ? -7.027 2.905 6.522 1.00 93.62 88 TYR A CA 1
ATOM 740 C C . TYR A 1 88 ? -8.133 2.246 7.348 1.00 93.62 88 TYR A C 1
ATOM 742 O O . TYR A 1 88 ? -7.819 1.456 8.237 1.00 93.62 88 TYR A O 1
ATOM 750 N N . GLU A 1 89 ? -9.398 2.534 7.039 1.00 92.38 89 GLU A N 1
ATOM 751 C CA . GLU A 1 89 ? -10.559 1.936 7.706 1.00 92.38 89 GLU A CA 1
ATOM 752 C C . GLU A 1 89 ? -10.520 0.402 7.583 1.00 92.38 89 GLU A C 1
ATOM 754 O O . GLU A 1 89 ? -10.564 -0.300 8.594 1.00 92.38 89 GLU A O 1
ATOM 759 N N . HIS A 1 90 ? -10.295 -0.125 6.375 1.00 92.38 90 HIS A N 1
ATOM 760 C CA . HIS A 1 90 ? -10.178 -1.560 6.116 1.00 92.38 90 HIS A CA 1
ATOM 761 C C . HIS A 1 90 ? -9.095 -2.229 6.975 1.00 92.38 90 HIS A C 1
ATOM 763 O O . HIS A 1 90 ? -9.346 -3.255 7.610 1.00 92.38 90 HIS A O 1
ATOM 769 N N . TYR A 1 91 ? -7.886 -1.662 7.025 1.00 91.94 91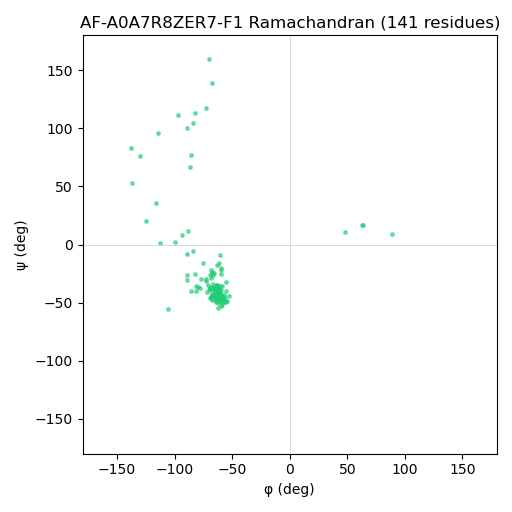 TYR A N 1
ATOM 770 C CA . TYR A 1 91 ? -6.785 -2.258 7.782 1.00 91.94 91 TYR A CA 1
ATOM 771 C C . TYR A 1 91 ? -6.943 -2.127 9.295 1.00 91.94 91 TYR A C 1
ATOM 773 O O . TYR A 1 91 ? -6.486 -3.006 10.024 1.00 91.94 91 TYR A O 1
ATOM 781 N N . ILE A 1 92 ? -7.576 -1.058 9.782 1.00 91.88 92 ILE A N 1
ATOM 782 C CA . ILE A 1 92 ? -7.862 -0.894 11.210 1.00 91.88 92 ILE A CA 1
ATOM 783 C C . ILE A 1 92 ? -8.891 -1.941 11.649 1.00 91.88 92 ILE A C 1
ATOM 785 O O . ILE A 1 92 ? -8.648 -2.642 12.630 1.00 91.88 92 ILE A O 1
ATOM 789 N N . THR A 1 93 ? -9.985 -2.106 10.899 1.00 91.12 93 THR A N 1
ATOM 790 C CA . THR A 1 93 ? -11.064 -3.045 11.242 1.00 91.12 93 THR A CA 1
ATOM 791 C C . THR A 1 93 ? -10.638 -4.508 11.115 1.00 91.12 93 THR A C 1
ATOM 793 O O . THR A 1 93 ? -11.015 -5.330 11.947 1.00 91.12 93 THR A O 1
ATOM 796 N N . ASN A 1 94 ? -9.825 -4.848 10.110 1.00 89.25 94 ASN A N 1
ATOM 797 C CA . ASN A 1 94 ? -9.427 -6.238 9.852 1.00 89.25 94 ASN A CA 1
ATOM 798 C C . ASN A 1 94 ? -8.151 -6.677 10.593 1.00 89.25 94 ASN A C 1
ATOM 800 O O . ASN A 1 94 ? -7.797 -7.860 10.573 1.00 89.25 94 ASN A O 1
ATOM 804 N N . SER A 1 95 ? -7.437 -5.760 11.256 1.00 86.62 95 SER A N 1
ATOM 805 C CA . SER A 1 95 ? -6.212 -6.107 11.980 1.00 86.62 95 SER A CA 1
ATOM 806 C C . SER A 1 95 ? -6.515 -6.879 13.265 1.00 86.62 95 SER A C 1
ATOM 808 O O . SER A 1 95 ? -7.055 -6.346 14.229 1.00 86.62 95 SER A O 1
ATOM 810 N N . LYS A 1 96 ? -6.040 -8.128 13.337 1.00 86.62 96 LYS A N 1
ATOM 811 C CA . LYS A 1 96 ? -6.089 -8.946 14.565 1.00 86.62 96 LYS A CA 1
ATOM 812 C C . LYS A 1 96 ? -5.164 -8.429 15.671 1.00 86.62 96 LYS A C 1
ATOM 814 O O . LYS A 1 96 ? -5.345 -8.759 16.839 1.00 86.62 96 LYS A O 1
ATOM 819 N N . ASN A 1 97 ? -4.142 -7.654 15.309 1.00 89.12 97 ASN A N 1
ATOM 820 C CA . ASN A 1 97 ? -3.178 -7.110 16.255 1.00 89.12 97 ASN A CA 1
ATOM 821 C C . ASN A 1 97 ? -3.563 -5.672 16.622 1.00 89.12 97 ASN A C 1
ATOM 823 O O . ASN A 1 97 ? -3.432 -4.758 15.801 1.00 89.12 97 ASN A O 1
ATOM 827 N N . LYS A 1 98 ? -3.984 -5.473 17.875 1.00 88.44 98 LYS A N 1
ATOM 828 C CA . LYS A 1 98 ? -4.381 -4.160 18.402 1.00 88.44 98 LYS A CA 1
ATOM 829 C C . LYS A 1 98 ? -3.268 -3.115 18.315 1.00 88.44 98 LYS A C 1
ATOM 831 O O . LYS A 1 98 ? -3.536 -1.964 18.001 1.00 88.44 98 LYS A O 1
ATOM 836 N N . VAL A 1 99 ? -2.007 -3.506 18.513 1.00 89.62 99 VAL A N 1
ATOM 837 C CA . VAL A 1 99 ? -0.862 -2.584 18.402 1.00 89.62 99 VAL A CA 1
ATOM 838 C C . VAL A 1 99 ? -0.733 -2.064 16.971 1.00 89.62 99 VAL A C 1
ATOM 840 O O . VAL A 1 99 ? -0.484 -0.878 16.756 1.00 89.62 99 VAL A O 1
ATOM 843 N N . ILE A 1 100 ? -0.928 -2.929 15.974 1.00 88.25 100 ILE A N 1
ATOM 844 C CA . ILE A 1 100 ? -0.894 -2.531 14.562 1.00 88.25 100 ILE A CA 1
ATOM 845 C C . ILE A 1 100 ? -2.089 -1.629 14.234 1.00 88.25 100 ILE A C 1
ATOM 847 O O . ILE A 1 100 ? -1.891 -0.574 13.632 1.00 88.25 100 ILE A O 1
ATOM 851 N N . ALA A 1 101 ? -3.292 -1.999 14.682 1.00 89.38 101 ALA A N 1
ATOM 852 C CA . ALA A 1 101 ? -4.507 -1.211 14.480 1.00 89.38 101 ALA A CA 1
ATOM 853 C C . ALA A 1 101 ? -4.370 0.202 15.075 1.00 89.38 101 ALA A C 1
ATOM 855 O O . ALA A 1 101 ? -4.600 1.187 14.377 1.00 89.38 101 ALA A O 1
ATOM 856 N N . ASN A 1 102 ? -3.872 0.316 16.310 1.00 90.44 102 ASN A N 1
ATOM 857 C CA . ASN A 1 102 ? -3.644 1.598 16.983 1.00 90.44 102 ASN A CA 1
ATOM 858 C C . ASN A 1 102 ? -2.623 2.462 16.240 1.00 90.44 102 ASN A C 1
ATOM 860 O O . ASN A 1 102 ? -2.845 3.653 16.022 1.00 90.44 102 ASN A O 1
ATOM 864 N N . ASN A 1 103 ? -1.517 1.868 15.785 1.00 90.38 103 ASN A N 1
ATOM 865 C CA . ASN A 1 103 ? -0.521 2.590 14.993 1.00 90.38 103 ASN A CA 1
ATOM 866 C C . ASN A 1 103 ? -1.090 3.106 13.662 1.00 90.38 103 ASN A C 1
ATOM 868 O O . ASN A 1 103 ? -0.760 4.219 13.239 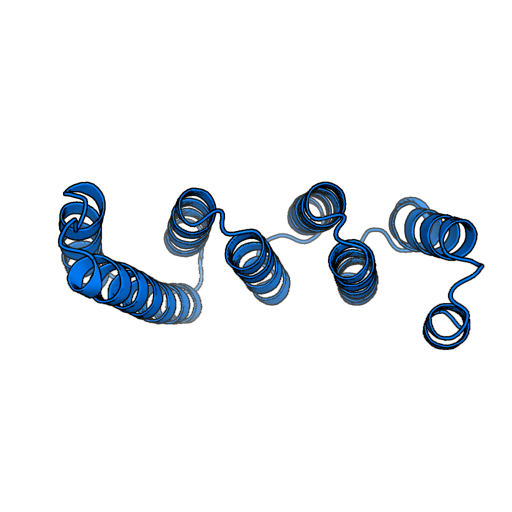1.00 90.38 103 ASN A O 1
ATOM 872 N N . LEU A 1 104 ? -1.944 2.318 13.002 1.00 91.06 104 LEU A N 1
ATOM 873 C CA . LEU A 1 104 ? -2.639 2.730 11.784 1.00 91.06 104 LEU A CA 1
ATOM 874 C C . LEU A 1 104 ? -3.654 3.841 12.066 1.00 91.06 104 LEU A C 1
ATOM 876 O O . LEU A 1 104 ? -3.655 4.832 11.341 1.00 91.06 104 LEU A O 1
ATOM 880 N N . ALA A 1 105 ? -4.428 3.740 13.147 1.00 92.06 105 ALA A N 1
ATOM 881 C CA . ALA A 1 105 ? -5.396 4.753 13.555 1.00 92.06 105 ALA A CA 1
ATOM 882 C C . ALA A 1 105 ? -4.727 6.100 13.881 1.00 92.06 105 ALA A C 1
ATOM 884 O O . ALA A 1 105 ? -5.177 7.141 13.408 1.00 92.06 105 ALA A O 1
ATOM 885 N N . ILE A 1 106 ? -3.587 6.096 14.586 1.00 92.00 106 ILE A N 1
ATOM 886 C CA . ILE A 1 106 ? -2.800 7.315 14.845 1.00 92.00 106 ILE A CA 1
ATOM 887 C C . ILE A 1 106 ? -2.323 7.947 13.530 1.00 92.00 106 ILE A C 1
ATOM 889 O O . ILE A 1 106 ? -2.399 9.166 13.348 1.00 92.00 106 ILE A O 1
ATOM 893 N N . LYS A 1 107 ? -1.821 7.135 12.590 1.00 91.25 107 LYS A N 1
ATOM 894 C CA . LYS A 1 107 ? -1.398 7.629 11.269 1.00 91.25 107 LYS 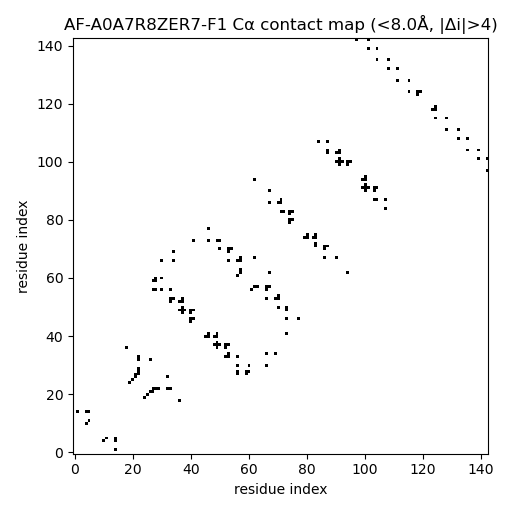A CA 1
ATOM 895 C C . LYS A 1 107 ? -2.579 8.177 10.471 1.00 91.25 107 LYS A C 1
ATOM 897 O O . LYS A 1 107 ? -2.421 9.212 9.826 1.00 91.25 107 LYS A O 1
ATOM 902 N N . TYR A 1 108 ? -3.734 7.527 10.551 1.00 93.12 108 TYR A N 1
ATOM 903 C CA . TYR A 1 108 ? -4.947 7.953 9.870 1.00 93.12 108 TYR A CA 1
ATOM 904 C C . TYR A 1 108 ? -5.482 9.279 10.430 1.00 93.12 108 TYR A C 1
ATOM 906 O O . TYR A 1 108 ? -5.740 10.208 9.668 1.00 93.12 108 TYR A O 1
ATOM 914 N N . ALA A 1 109 ? -5.519 9.439 11.755 1.00 89.81 109 ALA A N 1
ATOM 915 C CA . ALA A 1 109 ? -5.881 10.698 12.405 1.00 89.81 109 ALA A CA 1
ATOM 916 C C . ALA A 1 109 ? -4.965 11.856 11.967 1.00 89.81 109 ALA A C 1
ATOM 918 O O . ALA A 1 109 ? -5.443 12.926 11.591 1.00 89.81 109 ALA A O 1
ATOM 919 N N . ARG A 1 110 ? -3.643 11.627 11.926 1.00 89.88 110 ARG A N 1
ATOM 920 C CA . ARG A 1 110 ? -2.670 12.620 11.429 1.00 89.88 110 ARG A CA 1
ATOM 921 C C . ARG A 1 110 ? -2.882 12.965 9.956 1.00 89.88 110 ARG A C 1
ATOM 923 O O . ARG A 1 110 ? -2.708 14.117 9.566 1.00 89.88 110 ARG A O 1
ATOM 930 N N . PHE A 1 111 ? -3.227 11.975 9.138 1.00 89.81 111 PHE A N 1
ATOM 931 C CA . PHE A 1 111 ? -3.530 12.182 7.728 1.00 89.81 111 PHE A CA 1
ATOM 932 C C . PHE A 1 111 ? -4.780 13.055 7.547 1.00 89.81 111 PHE A C 1
ATOM 934 O O . PHE A 1 111 ? -4.703 14.072 6.861 1.00 89.81 111 PHE A O 1
ATOM 941 N N . ASN A 1 112 ? -5.879 12.734 8.235 1.00 86.62 112 ASN A N 1
ATOM 942 C CA . ASN A 1 112 ? -7.114 13.522 8.194 1.00 86.62 112 ASN A CA 1
ATOM 943 C C . ASN A 1 112 ? -6.923 14.945 8.717 1.00 86.62 112 ASN A C 1
ATOM 945 O O . ASN A 1 112 ? -7.442 15.886 8.121 1.00 86.62 112 ASN A O 1
ATOM 949 N N . TRP A 1 113 ? -6.146 15.119 9.790 1.00 85.19 113 TRP A N 1
ATOM 950 C CA . TRP A 1 113 ? -5.773 16.444 10.282 1.00 85.19 113 TRP A CA 1
ATOM 951 C C . TRP A 1 113 ? -5.075 17.258 9.193 1.00 85.19 113 TRP A C 1
ATOM 953 O O . TRP A 1 113 ? -5.480 18.378 8.894 1.00 85.19 113 TRP A O 1
ATOM 963 N N . LYS A 1 114 ? -4.070 16.669 8.531 1.00 85.19 114 LYS A N 1
ATOM 964 C CA . LYS A 1 114 ? -3.333 17.345 7.460 1.00 85.19 114 LYS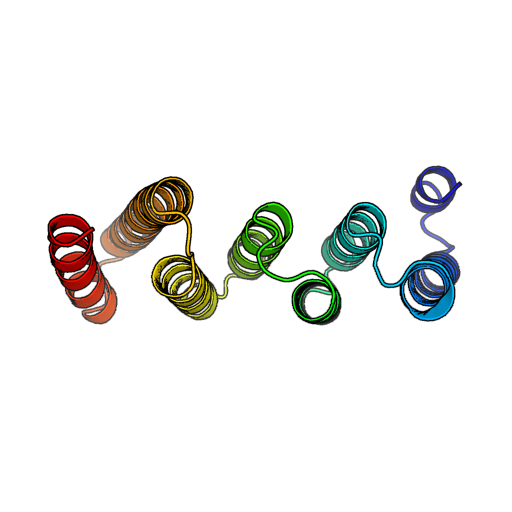 A CA 1
ATOM 965 C C . LYS A 1 114 ? -4.236 17.720 6.283 1.00 85.19 114 LYS A C 1
ATOM 967 O O . LYS A 1 114 ? -4.118 18.838 5.792 1.00 85.19 114 LYS A O 1
ATOM 972 N N . LEU A 1 115 ? -5.134 16.825 5.863 1.00 81.75 115 LEU A N 1
ATOM 973 C CA . LEU A 1 115 ? -6.111 17.115 4.809 1.00 81.75 115 LEU A CA 1
ATOM 974 C C . LEU A 1 115 ? -7.046 18.265 5.206 1.00 81.75 115 LEU A C 1
ATOM 976 O O . LEU A 1 115 ? -7.208 19.220 4.452 1.00 81.75 115 LEU A O 1
ATOM 980 N N . THR A 1 116 ? -7.605 18.205 6.413 1.00 72.44 116 THR A N 1
ATOM 981 C CA . THR A 1 116 ? -8.536 19.209 6.948 1.00 72.44 116 THR A CA 1
ATOM 982 C C . THR A 1 116 ? -7.872 20.583 7.039 1.00 72.44 116 THR A C 1
ATOM 984 O O . THR A 1 116 ? -8.432 21.563 6.558 1.00 72.44 116 THR A O 1
ATOM 987 N N . CYS A 1 117 ? -6.643 20.664 7.557 1.00 65.44 117 CYS A N 1
ATOM 988 C CA . CYS A 1 117 ? -5.902 21.923 7.626 1.00 65.44 117 CYS A CA 1
ATOM 989 C C . CYS A 1 117 ? -5.519 22.463 6.242 1.00 65.44 117 CYS A C 1
ATOM 991 O O . CYS A 1 117 ? -5.595 23.669 6.028 1.00 65.44 117 CYS A O 1
ATOM 993 N N . SER A 1 118 ? -5.155 21.597 5.287 1.00 59.03 118 SER A N 1
ATOM 994 C CA . SER A 1 118 ? -4.880 22.034 3.909 1.00 59.03 118 SER A CA 1
ATOM 995 C C . SER A 1 118 ? -6.123 22.543 3.169 1.00 59.03 118 SER A C 1
ATOM 997 O O . SER A 1 118 ? -6.000 23.345 2.249 1.00 59.03 118 SER A O 1
ATOM 999 N N . LEU A 1 119 ? -7.318 22.106 3.581 1.00 54.44 119 LEU A N 1
ATOM 1000 C CA . LEU A 1 119 ? -8.598 22.558 3.028 1.00 54.44 119 LEU A CA 1
ATOM 1001 C C . LEU A 1 119 ? -9.157 23.788 3.767 1.00 54.44 119 LEU A C 1
ATOM 1003 O O . LEU A 1 119 ? -9.874 24.593 3.181 1.00 54.44 119 LEU A O 1
ATOM 1007 N N . GLN A 1 120 ? -8.802 23.984 5.042 1.00 51.03 120 GLN A N 1
ATOM 1008 C CA . GLN A 1 120 ? -9.117 25.209 5.789 1.00 51.03 120 GLN A CA 1
ATOM 1009 C C . GLN A 1 120 ? -8.380 26.432 5.234 1.00 51.03 120 GLN A C 1
ATOM 1011 O O . GLN A 1 120 ? -8.958 27.515 5.203 1.00 51.03 120 GLN A O 1
ATOM 1016 N N . THR A 1 121 ? -7.153 26.270 4.722 1.00 52.28 121 THR A N 1
ATOM 1017 C CA . THR A 1 121 ? -6.458 27.346 3.991 1.00 52.28 121 THR A CA 1
ATOM 1018 C C . THR A 1 121 ? -7.174 27.760 2.701 1.00 52.28 121 THR A C 1
ATOM 1020 O O . THR A 1 121 ? -6.938 28.853 2.199 1.00 52.28 121 THR A O 1
ATOM 1023 N N . SER A 1 122 ? -8.077 26.921 2.188 1.00 46.44 122 SER A N 1
ATOM 1024 C CA . SER A 1 122 ? -8.902 27.159 1.004 1.00 46.44 122 SER A CA 1
ATOM 1025 C C . SER A 1 122 ? -10.403 27.208 1.335 1.00 46.44 122 SER A C 1
ATOM 1027 O O . SER A 1 122 ? -11.203 26.751 0.540 1.00 46.44 122 SER A O 1
ATOM 1029 N N . PHE A 1 123 ? -10.811 27.742 2.497 1.00 51.72 123 PHE A N 1
ATOM 1030 C CA . PHE A 1 123 ? -12.204 28.106 2.867 1.00 51.72 123 PHE A CA 1
ATOM 1031 C C . PHE A 1 123 ? -13.344 27.082 2.607 1.00 51.72 123 PHE A C 1
ATOM 1033 O O . PHE A 1 123 ? -14.516 27.408 2.786 1.00 51.72 123 PHE A O 1
ATOM 1040 N N . GLN A 1 124 ? -13.047 25.829 2.267 1.00 47.22 124 GLN A N 1
ATOM 1041 C CA . GLN A 1 124 ? -14.025 24.775 2.000 1.00 47.22 124 GLN A CA 1
ATOM 1042 C C . GLN A 1 124 ? -13.533 23.485 2.649 1.00 47.22 124 GLN A C 1
ATOM 1044 O O . GLN A 1 124 ? -12.920 22.624 2.024 1.00 47.22 124 GLN A O 1
ATOM 1049 N N . CYS A 1 125 ? -13.804 23.348 3.946 1.00 46.84 125 CYS A N 1
ATOM 1050 C CA . CYS A 1 125 ? -13.669 22.061 4.609 1.00 46.84 125 CYS A CA 1
ATOM 1051 C C . CYS A 1 125 ? -14.948 21.244 4.344 1.00 46.84 125 CYS A C 1
ATOM 1053 O O . CYS A 1 125 ? -16.014 21.643 4.817 1.00 46.84 125 CYS A O 1
ATOM 1055 N N . PRO A 1 126 ? -14.896 20.132 3.589 1.00 52.09 126 PRO A N 1
ATOM 1056 C CA . PRO A 1 126 ? -16.085 19.340 3.306 1.00 52.09 126 PRO A CA 1
ATOM 1057 C C . PRO A 1 126 ? -16.611 18.671 4.594 1.00 52.09 126 PRO A C 1
ATOM 1059 O O . PRO A 1 126 ? -15.822 18.134 5.372 1.00 52.09 126 PRO A O 1
ATOM 1062 N N . PRO A 1 127 ? -17.936 18.628 4.822 1.00 54.03 127 PRO A N 1
ATOM 1063 C CA . PRO A 1 127 ? -18.544 18.085 6.050 1.00 54.03 127 PRO A CA 1
ATOM 1064 C C . PRO A 1 127 ? -18.253 16.586 6.291 1.00 54.03 127 PRO A C 1
ATOM 1066 O O . PRO A 1 127 ? -18.382 16.080 7.410 1.00 54.03 127 PRO A O 1
ATOM 1069 N N . LEU A 1 128 ? -17.799 15.870 5.256 1.00 52.72 128 LEU A N 1
ATOM 1070 C CA . LEU A 1 128 ? -17.393 14.462 5.314 1.00 52.72 128 LEU A CA 1
ATOM 1071 C C . LEU A 1 128 ? -16.093 14.228 6.111 1.00 52.72 128 LEU A C 1
ATOM 1073 O O . LEU A 1 128 ? -15.915 13.144 6.662 1.00 52.72 128 LEU A O 1
ATOM 1077 N N . SER A 1 129 ? -15.189 15.212 6.213 1.00 54.66 129 SER A N 1
ATOM 1078 C CA . SER A 1 129 ? -13.951 15.059 7.000 1.00 54.66 129 SER A CA 1
ATOM 1079 C C . SER A 1 129 ? -14.202 15.203 8.506 1.00 54.66 129 SER A C 1
ATOM 1081 O O . SER A 1 129 ? -13.641 14.453 9.304 1.00 54.66 129 SER A O 1
ATOM 1083 N N . LEU A 1 130 ? -15.100 16.115 8.894 1.00 58.34 130 LEU A N 1
ATOM 1084 C CA . LEU A 1 130 ? -15.504 16.359 10.284 1.00 58.34 130 LEU A CA 1
ATOM 1085 C C . LEU A 1 130 ? -16.260 15.168 10.885 1.00 58.34 130 LEU A C 1
ATOM 1087 O O . LEU A 1 130 ? -15.959 14.744 12.001 1.00 58.34 130 LEU A O 1
ATOM 1091 N N . SER A 1 131 ? -17.192 14.586 10.129 1.00 62.09 131 SER A N 1
ATOM 1092 C CA . SER A 1 131 ? -17.926 13.387 10.555 1.00 62.09 131 SER A CA 1
ATOM 1093 C C . SER A 1 131 ? -17.004 12.174 10.737 1.00 62.09 131 SER A C 1
ATOM 1095 O O . SER A 1 131 ? -17.120 11.468 11.739 1.00 62.09 131 SER A O 1
ATOM 1097 N N . ARG A 1 132 ? -16.022 11.969 9.846 1.00 63.88 132 ARG A N 1
ATOM 1098 C CA . ARG A 1 132 ? -15.030 10.886 9.990 1.00 63.88 132 ARG A CA 1
ATOM 1099 C C . ARG A 1 132 ? -14.065 11.105 11.151 1.00 63.88 132 ARG A C 1
ATOM 1101 O O . ARG A 1 132 ? -13.771 10.143 11.856 1.00 63.88 132 ARG A O 1
ATOM 1108 N N . LEU A 1 133 ? -13.622 12.338 11.409 1.00 58.78 133 LEU A N 1
ATOM 1109 C CA . LEU A 1 133 ? -12.809 12.667 12.591 1.00 58.78 133 LEU A CA 1
ATOM 1110 C C . LEU A 1 133 ? -13.558 12.386 13.901 1.00 58.78 133 LEU A C 1
ATOM 1112 O O . LEU A 1 133 ? -12.971 11.829 14.827 1.00 58.78 133 LEU A O 1
ATOM 1116 N N . HIS A 1 134 ? -14.852 12.706 13.958 1.00 60.91 134 HIS A N 1
ATOM 1117 C CA . HIS A 1 134 ? -15.697 12.381 15.107 1.00 60.91 134 HIS A CA 1
ATOM 1118 C C . HIS A 1 134 ? -15.934 10.866 15.242 1.00 60.91 134 HIS A C 1
ATOM 1120 O O . HIS A 1 134 ? -15.920 10.324 16.345 1.00 60.91 134 HIS A O 1
ATOM 1126 N N . SER A 1 135 ? -16.066 10.144 14.123 1.00 58.34 135 SER A N 1
ATOM 1127 C CA . SER A 1 135 ? -16.126 8.677 14.150 1.00 58.34 135 SER A CA 1
ATOM 1128 C C . SER A 1 135 ? -14.810 8.056 14.635 1.00 58.34 135 SER A C 1
ATOM 1130 O O . SER A 1 135 ? -14.830 7.088 15.386 1.00 58.34 135 SER A O 1
ATOM 1132 N N . LEU A 1 136 ? -13.662 8.648 14.281 1.00 57.94 136 LEU A N 1
ATOM 1133 C CA . LEU A 1 136 ? -12.337 8.191 14.698 1.00 57.94 136 LEU A CA 1
ATOM 1134 C C . LEU A 1 136 ? -12.076 8.426 16.180 1.00 57.94 136 LEU A C 1
ATOM 1136 O O . LEU A 1 136 ? -11.463 7.568 16.810 1.00 57.94 136 LEU A O 1
ATOM 1140 N N . SER A 1 137 ? -12.530 9.547 16.748 1.00 57.81 137 SER A N 1
ATOM 1141 C CA . SER A 1 137 ? -12.431 9.763 18.195 1.00 57.81 137 SER A CA 1
ATOM 1142 C C . SER A 1 137 ? -13.286 8.752 18.960 1.00 57.81 137 SER A C 1
ATOM 1144 O O . SER A 1 137 ? -12.814 8.197 19.949 1.00 57.81 137 SER A O 1
ATOM 1146 N N . MET A 1 138 ? -14.488 8.431 18.467 1.00 55.22 138 MET A N 1
ATOM 1147 C CA . MET A 1 138 ? -15.300 7.339 19.013 1.00 55.22 138 MET A CA 1
ATOM 1148 C C . MET A 1 138 ? -14.630 5.969 18.848 1.00 55.22 138 MET A C 1
ATOM 1150 O O . MET A 1 138 ? -14.609 5.202 19.806 1.00 55.22 138 MET A O 1
ATOM 1154 N N . PHE A 1 139 ? -14.046 5.653 17.690 1.00 55.09 139 PHE A N 1
ATOM 1155 C CA . PHE A 1 139 ? -13.356 4.376 17.462 1.00 55.09 139 PHE A CA 1
ATOM 1156 C C . PHE A 1 139 ? -12.115 4.219 18.349 1.00 55.09 139 PHE A C 1
ATOM 1158 O O . PHE A 1 139 ? -11.908 3.155 18.919 1.00 55.09 139 PHE A O 1
ATOM 1165 N N . LEU A 1 140 ? -11.321 5.277 18.529 1.00 50.69 140 LEU A N 1
ATOM 1166 C CA . LEU A 1 140 ? -10.146 5.269 19.407 1.00 50.69 140 LEU A CA 1
ATOM 1167 C C . LEU A 1 140 ? -10.500 5.134 20.896 1.00 50.69 140 LEU A C 1
ATOM 1169 O O . LEU A 1 140 ? -9.668 4.670 21.664 1.00 50.69 140 LEU A O 1
ATOM 1173 N N . LEU A 1 141 ? -11.716 5.509 21.308 1.00 49.28 141 LEU A N 1
ATOM 1174 C CA . LEU A 1 141 ? -12.211 5.283 22.673 1.00 49.28 141 LEU A CA 1
ATOM 1175 C C . LEU A 1 141 ? -12.607 3.817 22.937 1.00 49.28 141 LEU A C 1
ATOM 1177 O O . LEU A 1 141 ? -12.752 3.438 24.096 1.00 49.28 141 LEU A O 1
ATOM 1181 N N . HIS A 1 142 ? -12.781 3.003 21.891 1.00 49.41 142 HIS A N 1
ATOM 1182 C CA . HIS A 1 142 ? -13.278 1.623 21.990 1.00 49.41 142 HIS A CA 1
ATOM 1183 C C . HIS A 1 142 ? -12.239 0.541 21.624 1.00 49.41 142 HIS A C 1
ATOM 1185 O O . HIS A 1 142 ? -12.579 -0.645 21.656 1.00 49.41 142 HIS A O 1
ATOM 1191 N N . VAL A 1 143 ? -10.994 0.904 21.286 1.00 50.25 143 VAL A N 1
ATOM 1192 C CA . VAL A 1 143 ? -9.896 -0.045 20.976 1.00 50.25 143 VAL A CA 1
ATOM 1193 C C . VAL A 1 143 ? -8.910 -0.159 22.131 1.00 50.25 143 VAL A C 1
ATOM 1195 O O . VAL A 1 143 ? -8.571 -1.323 22.484 1.00 50.25 143 VAL A O 1
#

InterPro domains:
  IPR003107 HAT (Half-A-TPR) repeat [SM00386] (10-43)
  IPR003107 HAT (Half-A-TPR) repeat [SM00386] (79-114)
  IPR011990 Tetratricopeptide-like helical domain superfamily [G3DSA:1.25.40.10] (1-124)
  IPR011990 Tetratricopeptide-like helical domain superfamily [SSF48452] (10-134)
  IPR059164 PRP39, C-terminal HAT repeat [PF23241] (1-77)

Organism: Timema douglasi (NCBI:txid61478)

Secondary structure (DSSP, 8-state):
-HHHHTT-TT-HHHHHHHHHHIIIII-TT-HHHHHHHHHHHHHTT-HHHHHHHHHHHHHHSTT-HHHHHHHHHHHHHHT-HHHHHHHHHHHHHH-S-HHHHHHHHHHHHHHHHHHHHHHHTTT---HHHHHHHHHHHHHHT--

Foldseek 3Di:
DLVVVVVPPVCLVVSLVVLCCCCPPPNVQDVVSLLVNLVSCVVVVNLVVSLVSLVSNCVNPPPDVVSLVSNLVSCVVVVVVVVNLVSLVVCLVPDPDPVSNVVSLVVSLVVLVVVQVVCVVVVDRDVVSVVVNVVSVVVVVVD

pLDDT: mean 82.47, std 15.88, range [46.44, 96.25]

Radius of gyration: 17.84 Å; Cα contacts (8 Å, |Δi|>4): 104; chains: 1; bounding box: 40×46×46 Å